Protein AF-A0A1Q7D4Z3-F1 (afdb_monomer_lite)

Secondary structure (DSSP, 8-state):
----SS-EEEEETTTTEEEEEEE-TTS-EEEEEEEEE-TTS-EEEEEE-TTS-EEEEEE-GGGEEE-SSEEEETTSTTEEEE--HHHHHHHHHHHTT-S-----------

pLDDT: mean 82.21, std 17.21, range [35.38, 95.25]

Foldseek 3Di:
DDPPDAFAWDQDLVQLKIWTWFAFPVRWIKIWIWHDQDPVRWTWIWIQTSVRDIDIDTHALVQWDDDQFWIWGHPPVGTIGGHHNVRSVVVNVVRVDPGDDPPPPPPPDD

Structure (mmCIF, N/CA/C/O backbone):
data_AF-A0A1Q7D4Z3-F1
#
_entry.id   AF-A0A1Q7D4Z3-F1
#
loop_
_atom_site.group_PDB
_atom_site.id
_atom_site.type_symbol
_atom_site.label_atom_id
_atom_site.label_alt_id
_atom_site.label_comp_id
_atom_site.label_asym_id
_atom_site.label_entity_id
_atom_site.label_seq_id
_atom_site.pdbx_PDB_ins_code
_atom_site.Cartn_x
_atom_site.Cartn_y
_atom_site.Cartn_z
_atom_site.occupancy
_atom_site.B_iso_or_equiv
_atom_site.auth_seq_id
_atom_site.auth_comp_id
_atom_site.auth_asym_id
_atom_site.auth_atom_id
_atom_site.pdbx_PDB_model_num
ATOM 1 N N . MET A 1 1 ? 1.619 19.271 16.879 1.00 35.38 1 MET A N 1
ATOM 2 C CA . MET A 1 1 ? 0.324 18.635 16.559 1.00 35.38 1 MET A CA 1
ATOM 3 C C . MET A 1 1 ? 0.596 17.593 15.491 1.00 35.38 1 MET A C 1
ATOM 5 O O . MET A 1 1 ? 0.765 17.945 14.334 1.00 35.38 1 MET A O 1
ATOM 9 N N . THR A 1 2 ? 0.796 16.345 15.898 1.00 39.53 2 THR A N 1
ATOM 10 C CA . THR A 1 2 ? 1.065 15.216 15.002 1.00 39.53 2 THR A CA 1
ATOM 11 C C . THR A 1 2 ? -0.256 14.742 14.410 1.00 39.53 2 THR A C 1
ATOM 13 O O . THR A 1 2 ? -1.069 14.139 15.098 1.00 39.53 2 THR A O 1
ATOM 16 N N . THR A 1 3 ? -0.496 15.054 13.140 1.00 45.69 3 THR A N 1
ATOM 17 C CA . THR A 1 3 ? -1.575 14.490 12.313 1.00 45.69 3 THR A CA 1
ATOM 18 C C . THR A 1 3 ? -1.250 13.039 11.947 1.00 45.69 3 THR A C 1
ATOM 20 O O . THR A 1 3 ? -1.056 12.718 10.781 1.00 45.69 3 THR A O 1
ATOM 23 N N . ALA A 1 4 ? -1.093 12.170 12.941 1.00 48.97 4 ALA A N 1
ATOM 24 C CA . ALA A 1 4 ? -0.782 10.761 12.742 1.00 48.97 4 ALA A CA 1
ATOM 25 C C . ALA A 1 4 ? -1.923 9.952 13.351 1.00 48.97 4 ALA A C 1
ATOM 27 O O . ALA A 1 4 ? -1.929 9.801 14.559 1.00 48.97 4 ALA A O 1
ATOM 28 N N . ASP A 1 5 ? -2.912 9.572 12.533 1.00 59.50 5 ASP A N 1
ATOM 29 C CA . ASP A 1 5 ? -3.826 8.431 12.782 1.00 59.50 5 ASP A CA 1
ATOM 30 C C . ASP A 1 5 ? -4.952 8.314 11.736 1.00 59.50 5 ASP A C 1
ATOM 32 O O . ASP A 1 5 ? -5.690 7.332 11.716 1.00 59.50 5 ASP A O 1
ATOM 36 N N . ALA A 1 6 ? -5.109 9.283 10.828 1.00 74.69 6 ALA A N 1
ATOM 37 C CA . ALA A 1 6 ? -6.120 9.176 9.779 1.00 74.69 6 ALA A CA 1
ATOM 38 C C . ALA A 1 6 ? -5.631 8.290 8.612 1.00 74.69 6 ALA A C 1
ATOM 40 O O . ALA A 1 6 ? -4.502 8.477 8.148 1.00 74.69 6 ALA A O 1
ATOM 41 N N . PRO A 1 7 ? -6.475 7.382 8.080 1.00 84.69 7 PRO A N 1
ATOM 42 C CA . PRO A 1 7 ? -6.177 6.670 6.843 1.00 84.69 7 PRO A CA 1
ATOM 43 C C . PRO A 1 7 ? -5.921 7.648 5.696 1.00 84.69 7 PRO A C 1
ATOM 45 O O . PRO A 1 7 ? -6.761 8.505 5.401 1.00 84.69 7 PRO A O 1
ATOM 48 N N . GLU A 1 8 ? -4.780 7.514 5.029 1.00 92.88 8 GLU A N 1
ATOM 49 C CA . GLU A 1 8 ? -4.358 8.442 3.982 1.00 92.88 8 GLU A CA 1
ATOM 50 C C . GLU A 1 8 ? -3.424 7.802 2.958 1.00 92.88 8 GLU A C 1
ATOM 52 O O . GLU A 1 8 ? -2.819 6.760 3.198 1.00 92.88 8 GLU A O 1
ATOM 57 N N . PHE A 1 9 ? -3.291 8.459 1.809 1.00 92.00 9 PHE A N 1
ATOM 58 C CA . PHE A 1 9 ? -2.243 8.172 0.839 1.00 92.00 9 PHE A CA 1
ATOM 59 C C . PHE A 1 9 ? -1.509 9.463 0.478 1.00 92.00 9 PHE A C 1
ATOM 61 O O . PHE A 1 9 ? -2.139 10.431 0.031 1.00 92.00 9 PHE A O 1
ATOM 68 N N . VAL A 1 10 ? -0.186 9.446 0.629 1.00 91.38 10 VAL A N 1
ATOM 69 C CA . VAL A 1 10 ? 0.722 10.559 0.339 1.00 91.38 10 VAL A CA 1
ATOM 70 C C . VAL A 1 10 ? 1.804 10.087 -0.625 1.00 91.38 10 VAL A C 1
ATOM 72 O O . VAL A 1 10 ? 2.375 9.016 -0.452 1.00 91.38 10 VAL A O 1
ATOM 75 N N . TYR A 1 11 ? 2.104 10.909 -1.627 1.00 87.62 11 TYR A N 1
ATOM 76 C CA . TYR A 1 11 ? 3.270 10.726 -2.483 1.00 87.62 11 TYR A CA 1
ATOM 77 C C . TYR A 1 11 ? 4.344 11.745 -2.097 1.00 87.62 11 TYR A C 1
ATOM 79 O O . TYR A 1 11 ? 4.129 12.952 -2.220 1.00 87.62 11 TYR A O 1
ATOM 87 N N . ASP A 1 12 ? 5.487 11.260 -1.622 1.00 85.50 12 ASP A N 1
ATOM 88 C CA . ASP A 1 12 ? 6.680 12.062 -1.380 1.00 85.50 12 ASP A CA 1
ATOM 89 C C . ASP A 1 12 ? 7.494 12.135 -2.678 1.00 85.50 12 ASP A C 1
ATOM 91 O O . ASP A 1 12 ? 8.234 11.214 -3.030 1.00 85.50 12 ASP A O 1
ATOM 95 N N . ALA A 1 13 ? 7.350 13.246 -3.402 1.00 81.19 13 ALA A N 1
ATOM 96 C CA . ALA A 1 13 ? 8.047 13.468 -4.665 1.00 81.19 13 ALA A CA 1
ATOM 97 C C . ALA A 1 13 ? 9.570 13.602 -4.506 1.00 81.19 13 ALA A C 1
ATOM 99 O O . ALA A 1 13 ? 10.300 13.290 -5.444 1.00 81.19 13 ALA A O 1
ATOM 100 N N . ILE A 1 14 ? 10.051 14.043 -3.337 1.00 79.62 14 ILE A N 1
ATOM 101 C CA . ILE A 1 14 ? 11.485 14.205 -3.065 1.00 79.62 14 ILE A CA 1
ATOM 102 C C . ILE A 1 14 ? 12.125 12.826 -2.924 1.00 79.62 14 ILE A C 1
ATOM 104 O O . ILE A 1 14 ? 13.182 12.568 -3.495 1.00 79.62 14 ILE A O 1
ATOM 108 N N . ARG A 1 15 ? 11.463 11.927 -2.192 1.00 79.88 15 ARG A N 1
ATOM 109 C CA . ARG A 1 15 ? 11.922 10.544 -1.993 1.00 79.88 15 ARG A CA 1
ATOM 110 C C . ARG A 1 15 ? 11.476 9.587 -3.097 1.00 79.88 15 ARG A C 1
ATOM 112 O O . ARG A 1 15 ? 11.893 8.436 -3.082 1.00 79.88 15 ARG A O 1
ATOM 119 N N . LYS A 1 16 ? 10.636 10.051 -4.030 1.00 82.25 16 LYS A N 1
ATOM 120 C CA . LYS A 1 16 ? 9.951 9.233 -5.045 1.00 82.25 16 LYS A CA 1
ATOM 121 C C . LYS A 1 16 ? 9.255 8.017 -4.410 1.00 82.25 16 LYS A C 1
ATOM 123 O O . LY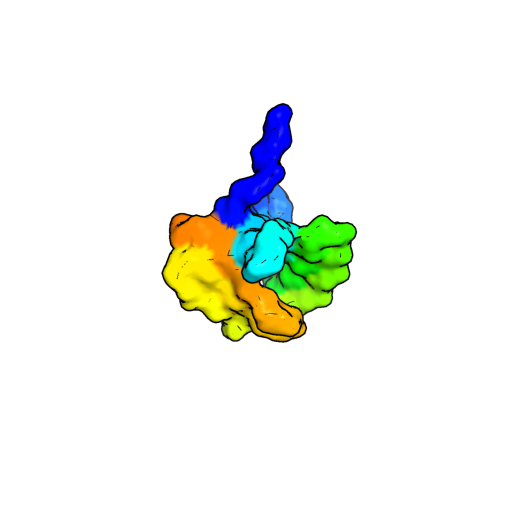S A 1 16 ? 9.364 6.902 -4.905 1.00 82.25 16 LYS A O 1
ATOM 128 N N . MET A 1 17 ? 8.557 8.247 -3.296 1.00 88.75 17 MET A N 1
ATOM 129 C CA . MET A 1 17 ? 8.006 7.197 -2.433 1.00 88.75 17 MET A CA 1
ATOM 130 C C . M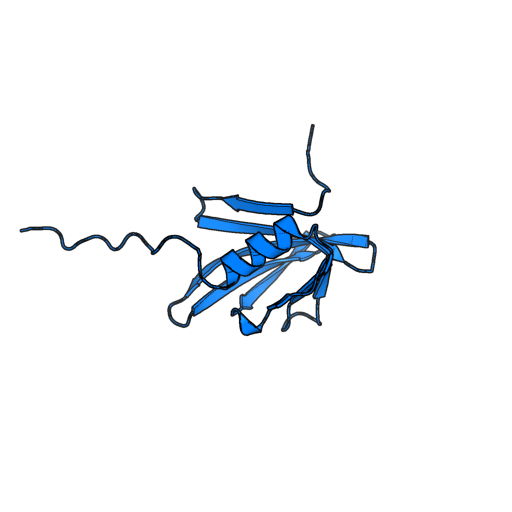ET A 1 17 ? 6.511 7.412 -2.186 1.00 88.75 17 MET A C 1
ATOM 132 O O . MET A 1 17 ? 6.074 8.524 -1.890 1.00 88.75 17 MET A O 1
ATOM 136 N N . GLY A 1 18 ? 5.718 6.348 -2.284 1.00 91.38 18 GLY A N 1
ATOM 137 C CA . GLY A 1 18 ? 4.316 6.343 -1.865 1.00 91.38 18 GLY A CA 1
ATOM 138 C C . GLY A 1 18 ? 4.190 5.885 -0.416 1.00 91.38 18 GLY A C 1
ATOM 139 O O . GLY A 1 18 ? 4.861 4.944 -0.011 1.00 91.38 18 GLY A O 1
ATOM 140 N N . ILE A 1 19 ? 3.323 6.513 0.372 1.00 93.94 19 ILE A N 1
ATOM 141 C CA . ILE A 1 19 ? 2.990 6.076 1.732 1.00 93.94 19 ILE A CA 1
ATOM 142 C C . ILE A 1 19 ? 1.475 5.953 1.819 1.00 93.94 19 ILE A C 1
ATOM 144 O O . ILE A 1 19 ? 0.764 6.948 1.672 1.00 93.94 19 ILE A O 1
ATOM 148 N N . ALA A 1 20 ? 0.978 4.746 2.074 1.00 94.62 20 ALA A N 1
ATOM 149 C CA . ALA A 1 20 ? -0.416 4.500 2.410 1.00 94.62 2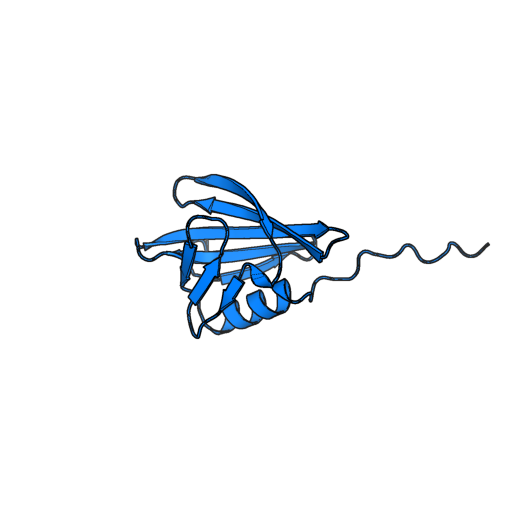0 ALA A CA 1
ATOM 150 C C . ALA A 1 20 ? -0.531 4.118 3.885 1.00 94.62 20 ALA A C 1
ATOM 152 O O . ALA A 1 20 ? 0.200 3.259 4.368 1.00 94.62 20 ALA A O 1
ATOM 153 N N . ARG A 1 21 ? -1.477 4.724 4.593 1.00 94.94 21 ARG A N 1
ATOM 154 C CA . ARG A 1 21 ? -1.864 4.339 5.949 1.00 94.94 21 ARG A CA 1
ATOM 155 C C . ARG A 1 21 ? -3.304 3.876 5.923 1.00 94.94 21 ARG A C 1
ATOM 157 O O . ARG A 1 21 ? -4.169 4.582 5.406 1.00 94.94 21 ARG A O 1
ATOM 164 N N . GLY A 1 22 ? -3.558 2.704 6.479 1.00 94.19 22 GLY A N 1
ATOM 165 C CA . GLY A 1 22 ? -4.895 2.136 6.544 1.00 94.19 22 GLY A CA 1
ATOM 166 C C . GLY A 1 22 ? -5.117 1.387 7.845 1.00 94.19 22 GLY A C 1
ATOM 167 O O . GLY A 1 22 ? -4.171 1.067 8.560 1.00 94.19 22 GLY A O 1
ATOM 168 N N . VAL A 1 23 ? -6.383 1.130 8.152 1.00 94.44 23 VAL A N 1
ATOM 169 C CA . VAL A 1 23 ? -6.786 0.457 9.392 1.00 94.44 23 VAL A CA 1
ATOM 170 C C . VAL A 1 23 ? -7.191 -0.973 9.068 1.00 94.44 23 VAL A C 1
ATOM 172 O O . VAL A 1 23 ? -8.041 -1.188 8.202 1.00 94.44 23 VAL A O 1
ATOM 175 N N . ALA A 1 24 ? -6.576 -1.946 9.732 1.00 92.62 24 ALA A N 1
ATOM 176 C CA . ALA A 1 24 ? -6.944 -3.351 9.604 1.00 92.62 24 ALA A CA 1
ATOM 177 C C . ALA A 1 24 ? -8.205 -3.679 10.429 1.00 92.62 24 ALA A C 1
ATOM 179 O O . ALA A 1 24 ? -8.712 -2.859 11.196 1.00 92.62 24 ALA A O 1
ATOM 180 N N . SER A 1 25 ? -8.744 -4.890 10.271 1.00 88.00 25 SER A N 1
ATOM 181 C CA . SER A 1 25 ? -9.972 -5.322 10.960 1.00 88.00 25 SER A CA 1
ATOM 182 C C . SER A 1 25 ? -9.853 -5.379 12.487 1.00 88.00 25 SER A C 1
ATOM 184 O O . SER A 1 25 ? -10.866 -5.340 13.178 1.00 88.00 25 SER A O 1
ATOM 186 N N . ASP A 1 26 ? -8.633 -5.485 13.009 1.00 86.75 26 ASP A N 1
ATOM 187 C CA . ASP A 1 26 ? -8.319 -5.449 14.441 1.00 86.75 26 ASP A CA 1
ATOM 188 C C . ASP A 1 26 ? -8.249 -4.018 15.012 1.00 86.75 26 ASP A C 1
ATOM 190 O O . ASP A 1 26 ? -8.046 -3.841 16.211 1.00 86.75 26 ASP A O 1
ATOM 194 N N . GLY A 1 27 ? -8.438 -2.996 14.169 1.00 88.56 27 GLY A N 1
ATOM 195 C CA . GLY A 1 27 ? -8.331 -1.585 14.536 1.00 88.56 27 GLY A CA 1
ATOM 196 C C . GLY A 1 27 ? -6.900 -1.042 14.519 1.00 88.56 27 GLY A C 1
ATOM 197 O O . GLY A 1 27 ? -6.710 0.146 14.769 1.00 88.56 27 GLY A O 1
ATOM 198 N N . GLY A 1 28 ? -5.901 -1.871 14.207 1.00 90.94 28 GLY A N 1
ATOM 199 C CA . GLY A 1 28 ? -4.510 -1.452 14.103 1.00 90.94 28 GLY A CA 1
ATOM 200 C C . GLY A 1 28 ? -4.253 -0.612 12.853 1.00 90.94 28 GLY A C 1
ATOM 201 O O . GLY A 1 28 ? -4.720 -0.940 11.759 1.00 90.94 28 GLY A O 1
ATOM 202 N N . THR A 1 29 ? -3.469 0.456 13.002 1.00 93.81 29 THR A N 1
ATOM 203 C CA . THR A 1 29 ? -2.988 1.264 11.874 1.00 93.81 29 THR A CA 1
ATOM 204 C C . THR A 1 29 ? -1.746 0.621 11.270 1.00 93.81 29 THR A C 1
ATOM 206 O O . THR A 1 29 ? -0.715 0.490 11.925 1.00 93.81 29 THR A O 1
ATOM 209 N N . TRP A 1 30 ? -1.835 0.259 9.996 1.00 94.25 30 TRP A N 1
ATOM 210 C CA . TRP A 1 30 ? -0.732 -0.281 9.209 1.00 94.25 30 TRP A CA 1
ATOM 211 C C . TRP A 1 30 ? -0.232 0.764 8.218 1.00 94.25 30 TRP A C 1
ATOM 213 O O . TRP A 1 30 ? -1.018 1.551 7.679 1.00 94.25 30 TRP A O 1
ATOM 223 N N . THR A 1 31 ? 1.071 0.743 7.940 1.00 95.12 31 THR A N 1
ATOM 224 C CA . THR A 1 31 ? 1.680 1.581 6.900 1.00 95.12 31 THR A CA 1
ATOM 225 C C . THR A 1 31 ? 2.233 0.712 5.778 1.00 95.12 31 THR A C 1
ATOM 227 O O . THR A 1 31 ? 2.949 -0.254 6.024 1.00 95.12 31 THR A O 1
ATOM 230 N N . LEU A 1 32 ? 1.905 1.072 4.543 1.00 94.75 32 LEU A N 1
ATOM 231 C CA . LEU A 1 32 ? 2.495 0.543 3.324 1.00 94.75 32 LEU A CA 1
ATOM 232 C C . LEU A 1 32 ? 3.377 1.634 2.721 1.00 94.75 32 LEU A C 1
ATOM 234 O O . LEU A 1 32 ? 2.879 2.690 2.329 1.00 94.75 32 LEU A O 1
ATOM 238 N N . GLU A 1 33 ? 4.675 1.392 2.640 1.00 94.81 33 GLU A N 1
ATOM 239 C CA . GLU A 1 33 ? 5.614 2.268 1.954 1.00 94.81 33 GLU A CA 1
ATOM 240 C C . GLU A 1 33 ? 6.021 1.631 0.632 1.00 94.81 33 GLU A C 1
ATOM 242 O O . GLU A 1 33 ? 6.507 0.501 0.581 1.00 94.81 33 GLU A O 1
ATOM 247 N N . PHE A 1 34 ? 5.831 2.377 -0.441 1.00 92.94 34 PHE A N 1
ATOM 248 C CA . PHE A 1 34 ? 6.124 1.968 -1.798 1.00 92.94 34 PHE A CA 1
ATOM 249 C C . PHE A 1 34 ? 7.366 2.711 -2.258 1.00 92.94 34 PHE A C 1
ATOM 251 O O . PHE A 1 34 ? 7.347 3.936 -2.405 1.00 92.94 34 PHE A O 1
ATOM 258 N N . HIS A 1 35 ? 8.440 1.962 -2.448 1.00 90.12 35 HIS A N 1
ATOM 259 C CA . HIS A 1 35 ? 9.759 2.469 -2.800 1.00 90.12 35 HIS A CA 1
ATOM 260 C C . HIS A 1 35 ? 10.012 2.265 -4.302 1.00 90.12 35 HIS A C 1
ATOM 262 O O . HIS A 1 35 ? 9.083 2.272 -5.109 1.00 90.12 35 HIS A O 1
ATOM 268 N N . GLU A 1 36 ? 11.284 2.123 -4.673 1.00 85.44 36 GLU A N 1
ATOM 269 C CA . GLU A 1 36 ? 11.764 1.902 -6.035 1.00 85.44 36 GLU A CA 1
ATOM 270 C C . GLU A 1 36 ? 10.953 0.864 -6.824 1.00 85.44 36 GLU A C 1
ATOM 272 O O . GLU A 1 36 ? 10.512 -0.158 -6.288 1.00 85.44 36 GLU A O 1
ATOM 277 N N . ARG A 1 37 ? 10.802 1.133 -8.125 1.00 84.62 37 ARG A N 1
ATOM 278 C CA . ARG A 1 37 ? 10.294 0.174 -9.104 1.00 84.62 37 ARG A CA 1
ATOM 279 C C . ARG A 1 37 ? 11.468 -0.509 -9.799 1.00 84.62 37 ARG A C 1
ATOM 281 O O . ARG A 1 37 ? 12.426 0.152 -10.198 1.00 84.62 37 ARG A O 1
ATOM 288 N N . HIS A 1 38 ? 11.390 -1.822 -9.917 1.00 86.12 38 HIS A N 1
ATOM 289 C CA . HIS A 1 38 ? 12.384 -2.684 -10.532 1.00 86.12 38 HIS A CA 1
ATOM 290 C 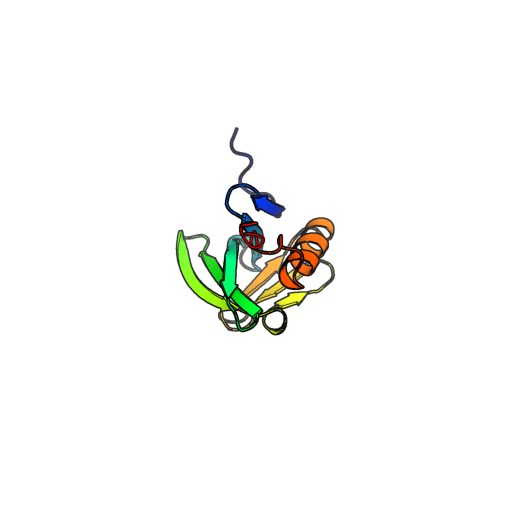C . HIS A 1 38 ? 12.110 -2.853 -12.036 1.00 86.12 38 HIS A C 1
ATOM 292 O O . HIS A 1 38 ? 11.070 -2.443 -12.551 1.00 86.12 38 HIS A O 1
ATOM 298 N N . ALA A 1 39 ? 13.069 -3.438 -12.760 1.00 84.81 39 ALA A N 1
ATOM 299 C CA . ALA A 1 39 ? 12.994 -3.605 -14.216 1.00 84.81 39 ALA A CA 1
ATOM 300 C C . ALA A 1 39 ? 11.924 -4.616 -14.675 1.00 84.81 39 ALA A C 1
ATOM 302 O O . ALA A 1 39 ? 11.572 -4.635 -15.849 1.00 84.81 39 ALA A O 1
ATOM 303 N N . ASP A 1 40 ? 11.431 -5.453 -13.763 1.00 84.75 40 ASP A N 1
ATOM 304 C CA . ASP A 1 40 ? 10.359 -6.431 -13.975 1.00 84.75 40 ASP A CA 1
ATOM 305 C C . ASP A 1 40 ? 8.974 -5.889 -13.568 1.00 84.75 40 ASP A C 1
ATOM 307 O O . ASP A 1 40 ? 8.050 -6.661 -13.324 1.00 84.75 40 ASP A O 1
ATOM 311 N N . ASP A 1 41 ? 8.844 -4.562 -13.462 1.00 82.56 41 ASP A N 1
ATOM 312 C CA . ASP A 1 41 ? 7.658 -3.816 -13.019 1.00 82.56 41 ASP A CA 1
ATOM 313 C C . ASP A 1 41 ? 7.214 -4.046 -11.563 1.00 82.56 41 ASP A C 1
ATOM 315 O O . ASP A 1 41 ? 6.278 -3.376 -11.092 1.00 82.56 41 ASP A O 1
ATOM 319 N N . SER A 1 42 ? 7.916 -4.900 -10.810 1.00 89.00 42 SER A N 1
ATOM 320 C CA . SER A 1 42 ? 7.717 -5.019 -9.368 1.00 89.00 42 SER A CA 1
ATOM 321 C C . SER A 1 42 ? 8.201 -3.764 -8.637 1.00 89.00 42 SER A C 1
ATOM 323 O O . SER A 1 42 ? 9.049 -3.016 -9.116 1.00 89.00 42 SER A O 1
ATOM 325 N N . MET A 1 43 ? 7.647 -3.490 -7.464 1.00 90.19 43 MET A N 1
ATOM 326 C CA . MET A 1 43 ? 8.040 -2.402 -6.579 1.00 90.19 43 MET A CA 1
ATOM 327 C C . MET A 1 43 ? 8.450 -2.958 -5.227 1.00 90.19 43 MET A C 1
ATOM 329 O O . MET A 1 43 ? 7.852 -3.912 -4.723 1.00 90.19 43 MET A O 1
ATOM 333 N N . THR A 1 44 ? 9.443 -2.332 -4.608 1.00 92.31 44 THR A N 1
ATOM 334 C CA . THR A 1 44 ? 9.734 -2.605 -3.205 1.00 92.31 44 THR A CA 1
ATOM 335 C C . THR A 1 44 ? 8.578 -2.079 -2.355 1.00 92.31 44 THR A C 1
ATOM 337 O O . THR A 1 44 ? 8.343 -0.873 -2.279 1.00 92.31 44 THR A O 1
ATOM 340 N N . LEU A 1 45 ? 7.910 -2.984 -1.650 1.00 93.62 45 LEU A N 1
ATOM 341 C CA . LEU A 1 45 ? 6.901 -2.686 -0.646 1.00 93.62 45 LEU A CA 1
ATOM 342 C C . LEU A 1 45 ? 7.474 -2.960 0.748 1.00 93.62 45 LEU A C 1
ATOM 344 O O . LEU A 1 45 ? 7.915 -4.074 1.045 1.00 93.62 45 LEU A O 1
ATOM 348 N N . VAL A 1 46 ? 7.442 -1.953 1.616 1.00 94.88 46 VAL A N 1
ATOM 349 C CA . VAL A 1 46 ? 7.709 -2.096 3.050 1.00 94.88 46 VAL A CA 1
ATOM 3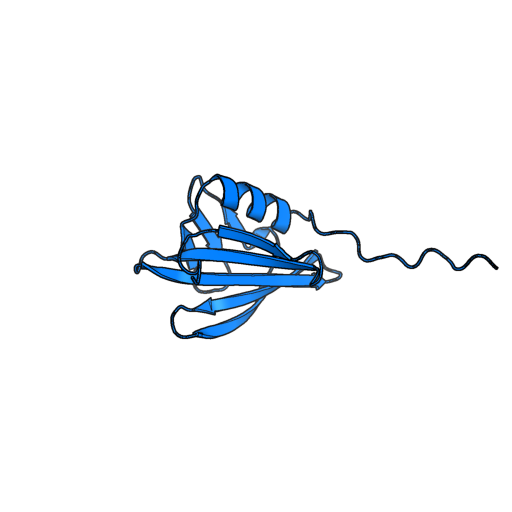50 C C . VAL A 1 46 ? 6.388 -1.978 3.796 1.00 94.88 46 VAL A C 1
ATOM 352 O O . VAL A 1 46 ? 5.688 -0.977 3.700 1.00 94.88 46 VAL A O 1
ATOM 355 N N . ILE A 1 47 ? 6.042 -3.015 4.545 1.00 94.12 47 ILE A N 1
ATOM 356 C CA . ILE A 1 47 ? 4.851 -3.073 5.382 1.00 94.12 47 ILE A CA 1
ATOM 357 C C . ILE A 1 47 ? 5.289 -2.875 6.826 1.00 94.12 47 ILE A C 1
ATOM 359 O O . ILE A 1 47 ? 6.122 -3.633 7.320 1.00 94.12 47 ILE A O 1
ATOM 363 N N . VAL A 1 48 ? 4.721 -1.876 7.493 1.00 94.50 48 VAL A N 1
ATOM 364 C CA . VAL A 1 48 ? 4.960 -1.567 8.903 1.00 94.50 48 VAL A CA 1
ATOM 365 C C . VAL A 1 48 ? 3.693 -1.888 9.686 1.00 94.50 48 VAL A C 1
ATOM 367 O O . VAL A 1 48 ? 2.636 -1.294 9.446 1.00 94.50 48 VAL A O 1
ATOM 370 N N . ALA A 1 49 ? 3.803 -2.853 10.591 1.00 92.50 49 ALA A N 1
ATOM 371 C CA . ALA A 1 49 ? 2.739 -3.260 11.493 1.00 92.50 49 ALA A CA 1
ATOM 372 C C . ALA A 1 49 ? 2.550 -2.243 12.641 1.00 92.50 49 ALA A C 1
ATOM 374 O O . ALA A 1 49 ? 3.452 -1.441 12.903 1.00 92.50 49 ALA A O 1
ATOM 375 N N . PRO A 1 50 ? 1.410 -2.279 13.360 1.00 91.31 50 PRO A N 1
ATOM 376 C CA . PRO A 1 50 ? 1.126 -1.352 14.459 1.00 91.31 50 PRO A CA 1
ATOM 377 C C . PRO A 1 50 ? 2.154 -1.388 15.602 1.00 91.31 50 PRO A C 1
ATOM 379 O O . PRO A 1 50 ? 2.354 -0.389 16.287 1.00 91.31 50 PRO A O 1
ATOM 382 N N . ASP A 1 51 ? 2.816 -2.528 15.809 1.00 92.00 51 ASP A N 1
ATOM 383 C CA . ASP A 1 51 ? 3.875 -2.716 16.809 1.00 92.00 51 ASP A CA 1
ATOM 384 C C . ASP A 1 51 ? 5.263 -2.237 16.331 1.00 92.00 51 ASP A C 1
ATOM 386 O O . ASP A 1 51 ? 6.247 -2.346 17.063 1.00 92.00 51 ASP A O 1
ATOM 390 N N . GLY A 1 52 ? 5.352 -1.704 15.108 1.00 90.81 52 GLY A N 1
ATOM 391 C CA . GLY A 1 52 ? 6.594 -1.270 14.472 1.00 90.81 52 GLY A CA 1
ATOM 392 C C . GLY A 1 52 ? 7.354 -2.383 13.749 1.00 90.81 52 GLY A C 1
ATOM 393 O O . GLY A 1 52 ? 8.393 -2.107 13.145 1.00 90.81 52 GLY A O 1
ATOM 394 N N . THR A 1 53 ? 6.860 -3.625 13.760 1.00 93.12 53 THR A N 1
ATOM 395 C CA . THR A 1 53 ? 7.460 -4.724 12.996 1.00 93.12 53 THR A CA 1
ATOM 396 C C . THR A 1 53 ? 7.397 -4.407 11.506 1.00 93.12 53 THR A C 1
ATOM 398 O O . THR A 1 53 ? 6.347 -4.042 10.977 1.00 93.12 53 THR A O 1
ATOM 401 N N . THR A 1 54 ? 8.522 -4.567 10.806 1.00 94.25 54 THR A N 1
ATOM 402 C CA . THR A 1 54 ? 8.613 -4.286 9.369 1.00 94.25 54 THR A CA 1
ATOM 403 C C . THR A 1 54 ? 8.817 -5.550 8.549 1.00 94.25 54 THR A C 1
ATOM 405 O O . THR A 1 54 ? 9.525 -6.477 8.945 1.00 94.25 54 THR A O 1
ATOM 408 N N . ARG A 1 55 ? 8.208 -5.580 7.363 1.00 93.25 55 ARG A N 1
ATOM 409 C CA . ARG A 1 55 ? 8.418 -6.616 6.353 1.00 93.25 55 ARG A CA 1
ATOM 410 C C . ARG A 1 55 ? 8.633 -5.970 4.996 1.00 93.25 55 ARG A C 1
ATOM 412 O O . ARG A 1 55 ? 7.821 -5.159 4.571 1.00 93.25 55 ARG A O 1
ATOM 419 N N . ARG A 1 56 ? 9.698 -6.365 4.302 1.00 93.81 56 ARG A N 1
ATOM 420 C CA . ARG A 1 56 ? 10.011 -5.907 2.944 1.00 93.81 56 ARG A CA 1
ATOM 421 C C . ARG A 1 56 ? 9.779 -7.037 1.945 1.00 93.81 56 ARG A C 1
ATOM 423 O O . ARG A 1 56 ? 10.206 -8.163 2.197 1.00 93.81 56 ARG A O 1
ATOM 430 N N . LEU A 1 57 ? 9.112 -6.741 0.836 1.00 93.25 57 LEU A N 1
ATOM 431 C CA . LEU A 1 57 ? 8.906 -7.663 -0.283 1.00 93.25 57 LEU A CA 1
ATOM 432 C C . LEU A 1 57 ? 8.861 -6.909 -1.617 1.00 93.25 57 LEU A C 1
ATOM 434 O O . LEU A 1 57 ? 8.673 -5.696 -1.638 1.00 93.25 57 LEU A O 1
ATOM 438 N N . ALA A 1 58 ? 9.022 -7.640 -2.716 1.00 91.81 58 ALA A N 1
ATOM 439 C CA . ALA A 1 58 ? 8.673 -7.153 -4.044 1.00 91.81 58 ALA A CA 1
ATOM 440 C C . ALA A 1 58 ? 7.181 -7.418 -4.292 1.00 91.81 58 ALA A C 1
ATOM 442 O O . ALA A 1 58 ? 6.710 -8.519 -4.007 1.00 91.81 58 ALA A O 1
ATOM 443 N N . ALA A 1 59 ? 6.455 -6.417 -4.785 1.00 91.38 59 ALA A N 1
ATOM 444 C CA . ALA A 1 59 ? 5.034 -6.500 -5.113 1.00 91.38 59 ALA A CA 1
ATOM 445 C C . ALA A 1 59 ? 4.773 -5.934 -6.514 1.00 91.38 59 ALA A C 1
ATOM 447 O O . ALA A 1 59 ? 5.458 -5.028 -6.971 1.00 91.38 59 ALA A O 1
ATOM 448 N N . THR A 1 60 ? 3.769 -6.441 -7.200 1.00 91.25 60 THR A N 1
ATOM 449 C CA . THR A 1 60 ? 3.290 -5.993 -8.512 1.00 91.25 60 THR A CA 1
ATOM 450 C C . THR A 1 60 ? 1.879 -5.426 -8.373 1.00 91.25 60 THR A C 1
ATOM 452 O O . THR A 1 60 ? 1.308 -5.469 -7.286 1.00 91.25 60 THR A O 1
ATOM 455 N N . GLU A 1 61 ? 1.282 -4.881 -9.441 1.00 90.19 61 GLU A N 1
ATOM 456 C CA . GLU A 1 61 ? -0.135 -4.467 -9.389 1.00 90.19 61 GLU A CA 1
ATOM 457 C C . GLU A 1 61 ? -1.050 -5.632 -8.978 1.00 90.19 61 GLU A C 1
ATOM 459 O O . GLU A 1 61 ? -1.984 -5.421 -8.205 1.00 90.19 61 GLU A O 1
ATOM 464 N N . ASP A 1 62 ? -0.750 -6.846 -9.444 1.00 89.94 62 ASP A N 1
ATOM 465 C CA . ASP A 1 62 ? -1.568 -8.042 -9.218 1.00 89.94 62 ASP A CA 1
ATOM 466 C C . ASP A 1 62 ? -1.589 -8.487 -7.748 1.00 89.94 62 ASP A C 1
ATOM 468 O O . ASP A 1 62 ? -2.496 -9.204 -7.321 1.00 89.94 62 ASP A O 1
ATOM 472 N N . ASP A 1 63 ? -0.639 -8.009 -6.940 1.00 92.06 63 ASP A N 1
ATOM 473 C CA . ASP A 1 63 ? -0.619 -8.247 -5.499 1.00 92.06 63 ASP A CA 1
ATOM 474 C C . ASP A 1 63 ? -1.632 -7.376 -4.736 1.00 92.06 63 ASP A C 1
ATOM 476 O O . ASP A 1 63 ? -1.793 -7.550 -3.528 1.00 92.06 63 ASP A O 1
ATOM 480 N N . PHE A 1 64 ? -2.345 -6.459 -5.403 1.00 92.69 64 PHE A N 1
ATOM 481 C CA . PHE A 1 64 ? -3.312 -5.561 -4.770 1.00 92.69 64 PHE A CA 1
ATOM 482 C C . PHE A 1 64 ? -4.735 -5.767 -5.299 1.00 92.69 64 PHE A C 1
ATOM 484 O O . PHE A 1 64 ? -5.045 -5.465 -6.452 1.00 92.69 64 PHE A O 1
ATOM 491 N N . ALA A 1 65 ? -5.655 -6.152 -4.415 1.00 93.38 65 ALA A N 1
ATOM 492 C CA . ALA A 1 65 ? -7.086 -6.162 -4.710 1.00 93.38 65 ALA A CA 1
ATOM 493 C C . ALA A 1 65 ? -7.777 -4.949 -4.074 1.00 93.38 65 ALA A C 1
ATOM 495 O O . ALA A 1 65 ? -7.784 -4.784 -2.857 1.00 93.38 65 ALA A O 1
ATOM 496 N N . PHE A 1 66 ? -8.381 -4.095 -4.901 1.00 93.00 66 PHE A N 1
ATOM 497 C CA . PHE A 1 66 ? -9.065 -2.875 -4.462 1.00 93.00 66 PHE A CA 1
ATOM 498 C C . PHE A 1 66 ? -10.588 -3.055 -4.458 1.00 93.00 66 PHE A C 1
ATOM 500 O O . PHE A 1 66 ? -11.155 -3.514 -5.450 1.00 93.00 66 PHE A O 1
ATOM 507 N N . ALA A 1 67 ? -11.243 -2.609 -3.387 1.00 92.88 67 ALA A N 1
ATOM 508 C CA . ALA A 1 67 ? -12.695 -2.464 -3.271 1.00 92.88 67 ALA A CA 1
ATOM 509 C C . ALA A 1 67 ? -13.070 -1.003 -2.936 1.00 92.88 67 ALA A C 1
ATOM 511 O O . ALA A 1 67 ? -12.214 -0.117 -2.962 1.00 92.88 67 ALA A O 1
ATOM 512 N N . ASP A 1 68 ? -14.348 -0.735 -2.649 1.00 87.94 68 ASP A N 1
ATOM 513 C CA . ASP A 1 68 ? -14.869 0.631 -2.469 1.00 87.94 68 ASP A CA 1
ATOM 514 C C . ASP A 1 68 ? -14.165 1.415 -1.347 1.00 87.94 68 ASP A C 1
ATOM 516 O O . ASP A 1 68 ? -13.843 2.594 -1.525 1.00 87.94 68 ASP A O 1
ATOM 520 N N . ASP A 1 69 ? -13.903 0.768 -0.209 1.00 91.81 69 ASP A N 1
ATOM 521 C CA . ASP A 1 69 ? -13.238 1.363 0.957 1.00 91.81 69 ASP A CA 1
ATOM 522 C C . ASP A 1 69 ? -12.111 0.495 1.542 1.00 91.81 69 ASP A C 1
ATOM 524 O O . ASP A 1 69 ? -11.582 0.810 2.611 1.00 91.81 69 ASP A O 1
ATOM 528 N N . THR A 1 70 ? -11.676 -0.546 0.823 1.00 93.81 70 THR A N 1
ATOM 529 C CA . THR A 1 70 ? -10.557 -1.398 1.245 1.00 93.81 70 THR A CA 1
ATOM 530 C C . THR A 1 70 ? -9.547 -1.700 0.135 1.00 93.81 70 THR A C 1
ATOM 532 O O . THR A 1 70 ? -9.853 -1.652 -1.057 1.00 93.81 70 THR A O 1
ATOM 535 N N . VAL A 1 71 ? -8.320 -2.026 0.545 1.00 94.44 71 VAL A N 1
ATOM 536 C CA . VAL A 1 71 ? -7.283 -2.654 -0.284 1.00 94.44 71 VAL A CA 1
ATOM 537 C C . VAL A 1 71 ? -6.772 -3.905 0.423 1.00 94.44 71 VAL A C 1
ATOM 539 O O . VAL A 1 71 ? -6.491 -3.869 1.619 1.00 94.44 71 VAL A O 1
ATOM 542 N N . CYS A 1 72 ? -6.653 -5.008 -0.307 1.00 94.19 72 CYS A N 1
ATOM 543 C CA . CYS A 1 72 ? -6.018 -6.235 0.155 1.00 94.19 72 CYS A CA 1
ATOM 544 C C . CYS A 1 72 ? -4.647 -6.383 -0.508 1.00 94.19 72 CYS A C 1
ATOM 546 O O . CYS A 1 72 ? -4.539 -6.198 -1.719 1.00 94.19 72 CYS A O 1
ATOM 548 N N . VAL A 1 73 ? -3.622 -6.709 0.281 1.00 91.62 73 VAL A N 1
ATOM 549 C CA . VAL A 1 73 ? -2.266 -7.005 -0.194 1.00 91.62 73 VAL A CA 1
ATOM 550 C C . VAL A 1 73 ? -2.031 -8.513 -0.110 1.00 91.62 73 VAL A C 1
ATOM 552 O O . VAL A 1 73 ? -1.964 -9.099 0.975 1.00 91.62 73 VAL A O 1
ATOM 555 N N . HIS A 1 74 ? -1.914 -9.154 -1.265 1.00 84.06 74 HIS A N 1
ATOM 556 C CA . HIS A 1 74 ? -1.572 -10.563 -1.399 1.00 84.06 74 HIS A CA 1
ATOM 557 C C . HIS A 1 74 ? -0.066 -10.779 -1.120 1.00 84.06 74 HIS A C 1
ATOM 559 O O . HIS A 1 74 ? 0.734 -9.850 -1.147 1.00 84.06 74 HIS A O 1
ATOM 565 N N . GLY A 1 75 ? 0.337 -11.989 -0.714 1.00 71.06 75 GLY A N 1
ATOM 566 C CA . GLY A 1 75 ? 1.740 -12.297 -0.362 1.00 71.06 75 GLY A CA 1
ATOM 567 C C . GLY A 1 75 ? 2.163 -11.978 1.086 1.00 71.06 75 GLY A C 1
ATOM 568 O O . GLY A 1 75 ? 3.137 -12.548 1.588 1.00 71.06 75 GLY A O 1
ATOM 569 N N . VAL A 1 76 ? 1.387 -11.175 1.821 1.00 67.38 76 VAL A N 1
ATOM 570 C CA . VAL A 1 76 ? 1.523 -10.994 3.278 1.00 67.38 76 VAL A CA 1
ATOM 571 C C . VAL A 1 76 ? 0.198 -11.313 3.938 1.00 67.38 76 VAL A C 1
ATOM 573 O O . VAL A 1 76 ? -0.640 -10.431 4.036 1.00 67.38 76 VAL A O 1
ATOM 576 N N . ALA A 1 77 ? 0.010 -12.586 4.324 1.00 67.44 77 ALA A N 1
ATOM 577 C CA . ALA A 1 77 ? -1.155 -13.101 5.058 1.00 67.44 77 ALA A CA 1
ATOM 578 C C . ALA A 1 77 ? -2.443 -12.278 4.820 1.00 67.44 77 ALA A C 1
ATOM 580 O O . ALA A 1 77 ? -2.979 -11.711 5.761 1.00 67.44 77 ALA A O 1
ATOM 581 N N . ALA A 1 78 ? -2.842 -12.138 3.545 1.00 68.69 78 ALA A N 1
ATOM 582 C CA . ALA A 1 78 ? -3.957 -11.319 3.048 1.00 68.69 78 ALA A CA 1
ATOM 583 C C . ALA A 1 78 ? -4.318 -10.098 3.927 1.00 68.69 78 ALA A C 1
ATOM 585 O O . ALA A 1 78 ? -5.424 -10.007 4.466 1.00 68.69 78 ALA A O 1
ATOM 586 N N . LEU A 1 79 ? -3.384 -9.159 4.088 1.00 88.56 79 LEU A N 1
ATOM 587 C CA . LEU A 1 79 ? -3.623 -7.933 4.847 1.00 88.56 79 LEU A CA 1
ATOM 588 C C . LEU A 1 79 ? -4.687 -7.085 4.142 1.00 88.56 79 LEU A C 1
ATOM 590 O O . LEU A 1 79 ? -4.470 -6.640 3.019 1.00 88.56 79 LEU A O 1
ATOM 594 N N . THR A 1 80 ? -5.817 -6.837 4.806 1.00 94.31 80 THR A N 1
ATOM 595 C CA . THR A 1 80 ? -6.880 -5.957 4.299 1.00 94.31 80 THR A CA 1
ATOM 596 C C . THR A 1 80 ? -6.899 -4.663 5.093 1.00 94.31 80 THR A C 1
ATOM 598 O O . THR A 1 80 ? -7.069 -4.684 6.311 1.00 94.31 80 THR A O 1
ATOM 601 N N . LEU A 1 81 ? -6.744 -3.538 4.400 1.00 94.44 81 LEU A N 1
ATOM 602 C CA . LEU A 1 81 ? -6.708 -2.207 4.987 1.00 94.44 81 LEU A CA 1
ATOM 603 C C . LEU A 1 81 ? -7.899 -1.386 4.527 1.00 94.44 81 LEU A C 1
ATOM 605 O O . LEU A 1 81 ? -8.153 -1.259 3.330 1.00 94.44 81 LEU A O 1
ATOM 609 N N . ARG A 1 82 ? -8.588 -0.771 5.483 1.00 95.25 82 ARG A N 1
ATOM 610 C CA . ARG A 1 82 ? -9.636 0.209 5.230 1.00 95.25 82 ARG A CA 1
ATOM 611 C C . ARG A 1 82 ? -9.043 1.599 5.049 1.00 95.25 82 ARG A C 1
ATOM 613 O O . ARG A 1 82 ? -8.211 2.040 5.846 1.00 95.25 82 ARG A O 1
ATOM 620 N N . MET A 1 83 ? -9.501 2.302 4.020 1.00 93.81 83 MET A N 1
ATOM 621 C CA . MET A 1 83 ? -9.061 3.650 3.668 1.00 93.81 83 MET A CA 1
ATOM 622 C C . MET A 1 83 ? -10.217 4.455 3.067 1.00 93.81 83 MET A C 1
ATOM 624 O O . MET A 1 83 ? -11.142 3.905 2.475 1.00 93.81 83 MET A O 1
ATOM 628 N N . THR A 1 84 ? -10.153 5.785 3.156 1.00 91.69 84 THR A N 1
ATOM 629 C CA . THR A 1 84 ? -11.134 6.652 2.485 1.00 91.69 84 THR A CA 1
ATOM 630 C C . THR A 1 84 ? -11.086 6.428 0.962 1.00 91.69 84 THR A C 1
ATOM 632 O O . THR A 1 84 ? -9.983 6.409 0.401 1.00 91.69 84 THR A O 1
ATOM 635 N N . PRO A 1 85 ? -12.230 6.357 0.247 1.00 91.88 85 PRO A N 1
ATOM 636 C CA . PRO A 1 85 ? -12.260 6.034 -1.187 1.00 91.88 85 PRO A CA 1
ATOM 637 C C . PRO A 1 85 ? -11.376 6.926 -2.075 1.00 91.88 85 PRO A C 1
ATOM 639 O O . PRO A 1 85 ? -10.829 6.480 -3.083 1.00 91.88 85 PRO A O 1
ATOM 642 N N . ILE A 1 86 ? -11.195 8.201 -1.704 1.00 91.38 86 ILE A N 1
ATOM 643 C CA . ILE A 1 86 ? -10.306 9.128 -2.423 1.00 91.38 86 ILE A CA 1
ATOM 644 C C . ILE A 1 86 ? -8.837 8.677 -2.381 1.00 91.38 86 ILE A C 1
ATOM 646 O O . ILE A 1 86 ? -8.126 8.812 -3.375 1.00 91.38 86 ILE A O 1
ATOM 650 N N . TYR A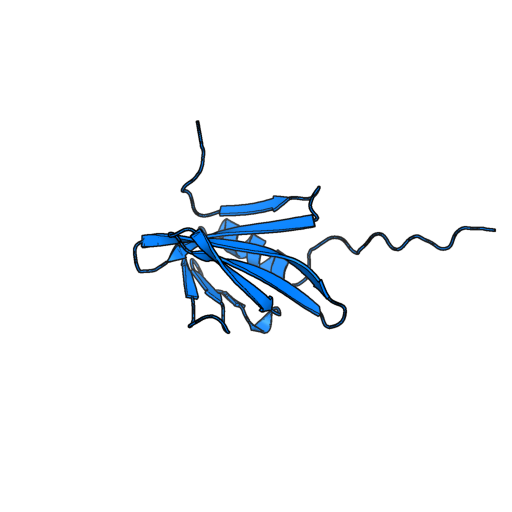 1 87 ? -8.384 8.113 -1.260 1.00 92.50 87 TYR A N 1
ATOM 651 C CA . TYR A 1 87 ? -7.012 7.643 -1.090 1.00 92.50 87 TYR A CA 1
ATOM 652 C C . TYR A 1 87 ? -6.791 6.289 -1.756 1.00 92.50 87 TYR A C 1
ATOM 654 O O . TYR A 1 87 ? -5.739 6.097 -2.356 1.00 92.50 87 TYR A O 1
ATOM 662 N N . LEU A 1 88 ? -7.800 5.411 -1.776 1.00 91.56 88 LEU A N 1
ATOM 663 C CA . LEU A 1 88 ? -7.742 4.171 -2.561 1.00 91.56 88 LEU A CA 1
ATOM 664 C C . LEU A 1 88 ? -7.600 4.442 -4.051 1.00 91.56 88 LEU A C 1
ATOM 666 O O . LEU A 1 88 ? -6.792 3.802 -4.713 1.00 91.56 88 LEU A O 1
ATOM 670 N N . LYS A 1 89 ? -8.327 5.431 -4.585 1.00 90.44 89 LYS A N 1
ATOM 671 C CA . LYS A 1 89 ? -8.174 5.839 -5.990 1.00 90.44 89 LYS A CA 1
ATOM 672 C C . LYS A 1 89 ? -6.754 6.318 -6.295 1.00 90.44 89 LYS A C 1
ATOM 674 O O . LYS A 1 89 ? -6.212 5.957 -7.337 1.00 90.44 89 LYS A O 1
ATOM 679 N N . LYS A 1 90 ? -6.145 7.100 -5.393 1.00 91.06 90 LYS A N 1
ATOM 680 C CA . LYS A 1 90 ? -4.752 7.553 -5.539 1.00 91.06 90 LYS A CA 1
ATOM 681 C C . LYS A 1 90 ? -3.771 6.385 -5.471 1.00 91.06 90 LYS A C 1
ATOM 683 O O . LYS A 1 90 ? -2.940 6.259 -6.362 1.00 91.06 90 LYS A O 1
ATOM 688 N N . LEU A 1 91 ? -3.917 5.517 -4.469 1.00 91.81 91 LEU A N 1
ATOM 689 C CA . LEU A 1 91 ? -3.079 4.336 -4.294 1.00 91.81 91 LEU A CA 1
ATOM 690 C C . LEU A 1 91 ? -3.167 3.398 -5.506 1.00 91.81 91 LEU A C 1
ATOM 692 O O . LEU A 1 91 ? -2.144 3.008 -6.049 1.00 91.81 91 LEU A O 1
ATOM 696 N N . ARG A 1 92 ? -4.376 3.113 -5.998 1.00 91.50 92 ARG A N 1
ATOM 697 C CA . ARG A 1 92 ? -4.589 2.312 -7.211 1.00 91.50 92 ARG A CA 1
ATOM 698 C C . ARG A 1 92 ? -3.940 2.938 -8.445 1.00 91.50 92 ARG A C 1
ATOM 700 O O . ARG A 1 92 ? -3.393 2.233 -9.285 1.00 91.50 92 ARG A O 1
ATOM 707 N N . GLY A 1 93 ? -4.020 4.262 -8.588 1.00 88.94 93 GLY A N 1
ATOM 708 C CA . GLY A 1 93 ? -3.340 4.975 -9.672 1.00 88.94 93 GLY A CA 1
ATOM 709 C C . GLY A 1 93 ? -1.817 4.869 -9.572 1.00 88.94 93 GLY A C 1
ATOM 710 O O . GLY A 1 93 ? -1.144 4.751 -10.593 1.00 88.94 93 GLY A O 1
ATOM 711 N N . PHE A 1 94 ? -1.290 4.879 -8.350 1.00 88.00 94 PHE A N 1
ATOM 712 C CA . PHE A 1 94 ? 0.131 4.744 -8.064 1.00 88.00 94 PHE A CA 1
ATOM 713 C C . PHE A 1 94 ? 0.646 3.328 -8.370 1.00 88.00 94 PHE A C 1
ATOM 715 O O . PHE A 1 94 ? 1.612 3.191 -9.117 1.00 88.00 94 PHE A O 1
ATOM 722 N N . THR A 1 95 ? -0.037 2.275 -7.899 1.00 87.31 95 THR A N 1
ATOM 723 C CA . THR A 1 95 ? 0.364 0.873 -8.145 1.00 87.31 95 THR A CA 1
ATOM 724 C C . THR A 1 95 ? 0.322 0.485 -9.628 1.00 87.31 95 THR A C 1
ATOM 726 O O . THR A 1 95 ? 1.111 -0.346 -10.069 1.00 87.31 95 THR A O 1
ATOM 729 N N . ARG A 1 96 ? -0.534 1.143 -10.419 1.00 84.06 96 ARG A N 1
ATOM 730 C CA . ARG A 1 96 ? -0.641 0.992 -11.883 1.00 84.06 96 ARG A CA 1
ATOM 731 C C . ARG A 1 96 ? 0.486 1.629 -12.694 1.00 84.06 96 ARG A C 1
ATOM 733 O O . ARG A 1 96 ? 0.548 1.416 -13.900 1.00 84.06 96 ARG A O 1
ATOM 740 N N . GLY A 1 97 ? 1.365 2.416 -12.073 1.00 66.94 97 GLY A N 1
ATOM 741 C CA . GLY A 1 97 ? 2.508 3.022 -12.762 1.00 66.94 97 GLY A CA 1
ATOM 742 C C . GLY A 1 97 ? 2.468 4.541 -12.938 1.00 66.94 97 GLY A C 1
ATOM 743 O O . GLY A 1 97 ? 3.227 5.057 -13.751 1.00 66.94 97 GLY A O 1
ATOM 744 N N . ASN A 1 98 ? 1.662 5.288 -12.172 1.00 49.47 98 ASN A N 1
ATOM 745 C CA . ASN A 1 98 ? 1.889 6.734 -12.028 1.00 49.47 98 ASN A CA 1
ATOM 746 C C . ASN A 1 98 ? 2.963 7.006 -10.960 1.00 49.47 98 ASN A C 1
ATOM 748 O O . ASN A 1 98 ? 2.656 7.426 -9.845 1.00 49.47 98 ASN A O 1
ATOM 752 N N . ILE A 1 99 ? 4.227 6.779 -11.318 1.00 49.97 99 ILE A N 1
ATOM 753 C CA . ILE A 1 99 ? 5.411 7.308 -10.622 1.00 49.97 99 ILE A CA 1
ATOM 754 C C . ILE A 1 99 ? 6.328 7.866 -11.712 1.00 49.97 99 ILE A C 1
ATOM 756 O O . ILE A 1 99 ? 6.414 7.236 -12.768 1.00 49.97 99 ILE A O 1
ATOM 760 N N . PRO A 1 100 ? 6.968 9.039 -11.523 1.00 41.47 100 PRO A N 1
ATOM 761 C CA . PRO A 1 100 ? 7.761 9.676 -12.560 1.00 41.47 100 PRO A CA 1
ATOM 762 C C . PRO A 1 100 ? 8.762 8.681 -13.114 1.00 41.47 100 PRO A C 1
ATOM 764 O O . PRO A 1 100 ? 9.505 8.061 -12.348 1.00 41.47 100 PRO A O 1
ATOM 767 N N . THR A 1 101 ? 8.770 8.561 -14.438 1.00 41.25 101 THR A N 1
ATOM 768 C CA . THR A 1 101 ? 9.851 7.952 -15.200 1.00 41.25 101 THR A CA 1
ATOM 769 C C . THR A 1 101 ? 11.170 8.310 -14.508 1.00 41.25 101 THR A C 1
ATOM 771 O O . THR A 1 101 ? 11.361 9.493 -14.191 1.00 41.25 101 THR A O 1
ATOM 774 N N . PRO A 1 102 ? 12.059 7.345 -14.195 1.00 44.47 102 PRO A N 1
ATOM 775 C CA . PRO A 1 102 ? 13.400 7.699 -13.748 1.00 44.47 102 PRO A CA 1
ATOM 776 C C . PRO A 1 102 ? 13.944 8.741 -14.726 1.00 44.47 102 PRO A C 1
ATOM 778 O O . PRO A 1 102 ? 13.671 8.621 -15.922 1.00 44.47 102 PRO A O 1
ATOM 781 N N . ASP A 1 103 ? 14.617 9.783 -14.225 1.00 44.69 103 ASP A N 1
ATOM 782 C CA . ASP A 1 103 ? 15.294 10.754 -15.082 1.00 44.69 103 ASP A CA 1
ATOM 783 C C . ASP A 1 103 ? 16.218 9.952 -15.992 1.00 44.69 103 ASP A C 1
ATOM 785 O O . ASP A 1 103 ? 17.300 9.522 -15.590 1.00 44.69 103 ASP A O 1
ATOM 789 N N . ILE A 1 104 ? 15.752 9.673 -17.207 1.00 40.81 104 ILE A N 1
ATOM 790 C CA . ILE A 1 104 ? 16.604 9.187 -18.267 1.00 40.81 104 ILE A CA 1
ATOM 791 C C . ILE A 1 104 ? 17.529 10.372 -18.463 1.00 40.81 104 ILE A C 1
ATOM 793 O O . ILE A 1 104 ? 17.093 11.416 -18.951 1.00 40.81 104 ILE A O 1
ATOM 797 N N . ALA A 1 105 ? 18.775 10.242 -18.007 1.00 47.22 105 ALA A N 1
ATOM 798 C CA . ALA A 1 105 ? 19.832 11.127 -18.443 1.00 47.22 105 ALA A CA 1
ATOM 799 C C . ALA A 1 105 ? 19.765 11.097 -19.971 1.00 47.22 105 ALA A C 1
ATOM 801 O O . ALA A 1 105 ? 20.100 10.088 -20.595 1.00 47.22 105 ALA A O 1
ATOM 802 N N . GLY A 1 106 ? 19.196 12.153 -20.561 1.00 44.91 106 GLY A N 1
ATOM 803 C CA . GLY A 1 106 ? 19.157 12.299 -22.004 1.00 44.91 106 GLY A CA 1
ATOM 804 C C . GLY A 1 106 ? 20.586 12.149 -22.521 1.00 44.91 106 GLY A C 1
ATOM 805 O O . GLY A 1 106 ? 21.521 12.484 -21.786 1.00 44.91 106 GLY A O 1
ATOM 806 N N . PRO A 1 107 ? 20.785 11.610 -23.734 1.00 47.44 107 PRO A N 1
ATOM 807 C CA . PRO A 1 107 ? 22.125 11.461 -24.275 1.00 47.44 107 PRO A CA 1
ATOM 808 C C . PRO A 1 107 ? 22.837 12.809 -24.167 1.00 47.44 107 PRO A C 1
ATOM 810 O O . PRO A 1 107 ? 22.330 13.813 -24.672 1.00 47.44 107 PRO A O 1
ATOM 813 N N . SER A 1 108 ? 23.970 12.835 -23.459 1.00 48.44 108 SER A N 1
ATOM 814 C CA . SER A 1 108 ? 24.855 13.992 -23.439 1.00 48.44 108 SER A CA 1
ATOM 815 C C . SER A 1 108 ? 25.148 14.337 -24.893 1.00 48.44 108 SER A C 1
ATOM 817 O O . SER A 1 108 ? 25.749 13.531 -25.606 1.00 48.44 108 SER A O 1
ATOM 819 N N . LEU A 1 109 ? 24.640 15.479 -25.358 1.00 41.88 109 LEU A N 1
ATOM 820 C CA . LEU A 1 109 ? 24.976 15.963 -26.689 1.00 41.88 109 LEU A CA 1
ATOM 821 C C . LEU A 1 109 ? 26.502 16.171 -26.745 1.00 41.88 109 LEU A C 1
ATOM 823 O O . LEU A 1 109 ? 27.064 16.642 -25.751 1.00 41.88 109 LEU A O 1
ATOM 827 N N . PRO A 1 110 ? 27.157 15.762 -27.847 1.00 58.03 110 PRO A N 1
ATOM 828 C CA . PRO A 1 110 ? 28.603 15.880 -28.018 1.00 58.03 110 PRO A CA 1
ATOM 829 C C . PRO A 1 110 ? 29.086 17.333 -28.040 1.00 58.03 110 PRO A C 1
ATOM 831 O O . PRO A 1 110 ? 28.306 18.220 -28.461 1.00 58.03 110 PRO A O 1
#

Sequence (110 aa):
MTTADAPEFVYDAIRKMGIARGVASDGGTWTLEFHERHADDSMTLVIVAPDGTTRRLAATEDDFAFADDTVCVHGVAALTLRMTPIYLKKLRGFTRGNIPTPDIAGPSLP

Radius of gyration: 15.05 Å; chains: 1; bounding box: 44×32×45 Å